Protein AF-A0A7S0HLS2-F1 (afdb_monomer)

Radius of gyration: 16.79 Å; Cα contacts (8 Å, |Δi|>4): 291; chains: 1; bounding box: 44×27×50 Å

Sequence (142 aa):
AAAKAAAFPPPEEITKGSRVEVPQAAAGWWRTAVVSQVGGKVNEGRCRLQYTSALDEQAEPDGAKEWRMLAELRPAPPPPPKDWLAAVRTNEVLELARPDGWLTVFVEEKLLPVAEGEAPRFFVQGMKSELAMQADASQLRP

Mean predicted aligned error: 8.79 Å

pLDDT: mean 78.76, std 14.15, range [32.38, 92.5]

InterPro domains:
  IPR008395 Agenet-like domain [PF05641] (17-78)

Solvent-accessible surface area (backbone atoms only — not comparable to full-atom values): 8118 Å² total; per-residue (Å²): 131,83,80,74,75,77,76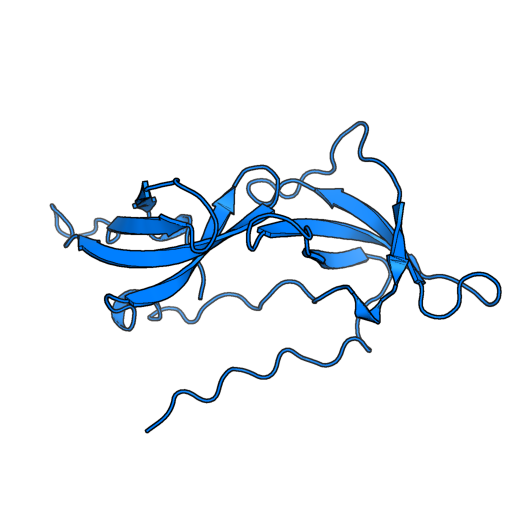,71,80,71,74,86,74,76,43,67,68,34,53,31,29,42,68,41,99,64,49,57,28,30,32,29,26,33,28,73,36,66,44,54,90,93,35,63,67,26,30,31,34,34,36,19,28,57,78,77,64,46,66,45,93,81,38,70,74,43,80,43,52,47,89,66,41,42,68,59,78,77,84,77,61,95,65,49,74,78,70,64,50,63,74,39,70,32,32,38,65,37,65,58,17,34,36,36,23,29,27,69,38,78,42,76,49,92,50,94,88,51,73,44,35,31,35,34,34,34,76,58,46,94,53,68,47,80,42,53,56,92,42,50,43,117

Foldseek 3Di:
DDDDPPPADDLPPQAQQFWKWADDPAQQWTFIWGFNADDDPVLPQKTWTFTAFQPPRDTDPPGDTDIDGSVRIGGDDDDDDPCVLVVADAQDWKWFGDGGGTFTWGFNDWADDPDDPAFIKTFIQGPRDRDTDIDGPVRIDD

Organism: NCBI:txid33657

Structure (mmCIF, N/CA/C/O backbone):
data_AF-A0A7S0HLS2-F1
#
_entry.id   AF-A0A7S0HLS2-F1
#
loop_
_atom_site.group_PDB
_atom_site.id
_atom_site.type_symbol
_atom_site.label_atom_id
_atom_site.label_alt_id
_atom_site.label_comp_id
_atom_site.label_asym_id
_atom_site.label_entity_id
_atom_site.label_seq_id
_atom_site.pdbx_PDB_ins_code
_atom_site.Cartn_x
_atom_site.Cartn_y
_atom_site.Cartn_z
_atom_site.occupancy
_atom_site.B_iso_or_equiv
_atom_site.auth_seq_id
_atom_site.auth_comp_id
_atom_site.auth_asym_id
_atom_site.auth_atom_id
_atom_site.pdbx_PDB_model_num
ATOM 1 N N . ALA A 1 1 ? -23.599 -9.827 2.230 1.00 33.97 1 ALA A N 1
ATOM 2 C CA . ALA A 1 1 ? -23.196 -9.584 0.833 1.00 33.97 1 ALA A CA 1
ATOM 3 C C . ALA A 1 1 ? -21.698 -9.334 0.838 1.00 33.97 1 ALA A C 1
ATOM 5 O O . ALA A 1 1 ? -21.261 -8.438 1.547 1.00 33.97 1 ALA A O 1
ATOM 6 N N . ALA A 1 2 ? -20.928 -10.207 0.190 1.00 33.91 2 ALA A N 1
ATOM 7 C CA . ALA A 1 2 ? -19.471 -10.149 0.182 1.00 33.91 2 ALA A CA 1
ATOM 8 C C . ALA A 1 2 ? -19.005 -8.826 -0.437 1.00 33.91 2 ALA A C 1
ATOM 10 O O . ALA A 1 2 ? -19.446 -8.478 -1.535 1.00 33.91 2 ALA A O 1
ATOM 11 N N . ALA A 1 3 ? -18.140 -8.094 0.268 1.00 34.62 3 ALA A N 1
ATOM 12 C CA . ALA A 1 3 ? -17.398 -7.004 -0.337 1.00 34.62 3 ALA A CA 1
ATOM 13 C C . ALA A 1 3 ? -16.619 -7.604 -1.510 1.00 34.62 3 ALA A C 1
ATOM 15 O O . ALA A 1 3 ? -15.789 -8.496 -1.335 1.00 34.62 3 ALA A O 1
ATOM 16 N N . LYS A 1 4 ? -16.970 -7.178 -2.724 1.00 32.38 4 LYS A N 1
ATOM 17 C CA . LYS A 1 4 ? -16.189 -7.445 -3.925 1.00 32.38 4 LYS A CA 1
ATOM 18 C C . LYS A 1 4 ? -14.790 -6.921 -3.608 1.00 32.38 4 LYS A C 1
ATOM 20 O O . LYS A 1 4 ? -14.635 -5.710 -3.477 1.00 32.38 4 LYS A O 1
ATOM 25 N N . ALA A 1 5 ? -13.813 -7.813 -3.435 1.00 35.25 5 ALA A N 1
ATOM 26 C CA . ALA A 1 5 ? -12.412 -7.426 -3.461 1.00 35.25 5 ALA A CA 1
ATOM 27 C C . ALA A 1 5 ? -12.245 -6.578 -4.723 1.00 35.25 5 ALA A C 1
ATOM 29 O O . ALA A 1 5 ? -12.553 -7.055 -5.821 1.00 35.25 5 ALA A O 1
ATOM 30 N N . ALA A 1 6 ? -11.927 -5.295 -4.555 1.00 38.53 6 ALA A N 1
ATOM 31 C CA . ALA A 1 6 ? -11.704 -4.411 -5.679 1.00 38.53 6 ALA A CA 1
ATOM 32 C C . ALA A 1 6 ? -10.555 -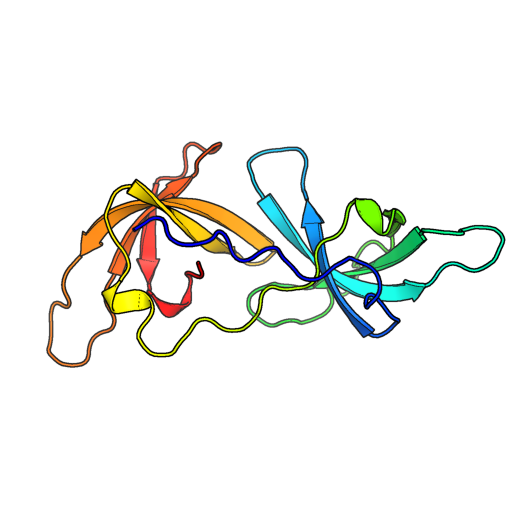5.036 -6.469 1.00 38.53 6 ALA A C 1
ATOM 34 O O . ALA A 1 6 ? -9.420 -5.075 -6.003 1.00 38.53 6 ALA A O 1
ATOM 35 N N . ALA A 1 7 ? -10.884 -5.638 -7.611 1.00 38.97 7 ALA A N 1
ATOM 36 C CA . ALA A 1 7 ? -9.890 -6.144 -8.532 1.00 38.97 7 ALA A CA 1
ATOM 37 C C . ALA A 1 7 ? -9.051 -4.931 -8.934 1.00 38.97 7 ALA A C 1
ATOM 39 O O . ALA A 1 7 ? -9.560 -4.021 -9.591 1.00 38.97 7 ALA A O 1
ATOM 40 N N . PHE A 1 8 ? -7.819 -4.879 -8.429 1.00 45.25 8 PHE A N 1
ATOM 41 C CA . PHE A 1 8 ? -6.860 -3.832 -8.749 1.00 45.25 8 PHE A CA 1
ATOM 42 C C . PHE A 1 8 ? -6.768 -3.693 -10.280 1.00 45.25 8 PHE A C 1
ATOM 44 O O . PHE A 1 8 ? -6.816 -4.716 -10.975 1.00 45.25 8 PHE A O 1
ATOM 51 N N . PRO A 1 9 ? -6.701 -2.461 -10.822 1.00 43.25 9 PRO A N 1
ATOM 52 C CA . PRO A 1 9 ? -6.677 -2.255 -12.265 1.00 43.25 9 PRO A CA 1
ATOM 53 C C . PRO A 1 9 ? -5.487 -2.998 -12.895 1.00 43.25 9 PRO A C 1
ATOM 55 O O . PRO A 1 9 ? -4.446 -3.151 -12.246 1.00 43.25 9 PRO A O 1
ATOM 58 N N . PRO A 1 10 ? -5.638 -3.504 -14.133 1.00 47.91 10 PRO A N 1
ATOM 59 C CA . PRO A 1 10 ? -4.615 -4.317 -14.770 1.00 47.91 10 PRO A CA 1
ATOM 60 C C . PRO A 1 10 ? -3.300 -3.530 -14.945 1.00 47.91 10 PRO A C 1
ATOM 62 O O . PRO A 1 10 ? -3.334 -2.324 -15.186 1.00 47.91 10 PRO A O 1
ATOM 65 N N . PRO A 1 11 ? -2.135 -4.202 -14.877 1.00 53.91 11 PRO A N 1
ATOM 66 C CA . PRO A 1 11 ? -0.791 -3.604 -14.955 1.00 53.91 11 PRO A CA 1
ATOM 67 C C . PRO A 1 11 ? -0.448 -2.855 -16.265 1.00 53.91 11 PRO A C 1
ATOM 69 O O . PRO A 1 11 ? 0.690 -2.422 -16.444 1.00 53.91 11 PRO A O 1
ATOM 72 N N . GLU A 1 12 ? -1.408 -2.666 -17.174 1.00 55.75 12 GLU A N 1
ATOM 73 C CA . GLU A 1 12 ? -1.245 -2.018 -18.484 1.00 55.75 12 GLU A CA 1
ATOM 74 C C . GLU A 1 12 ? -1.113 -0.479 -18.416 1.00 55.75 12 GLU A C 1
ATOM 76 O O . GLU A 1 12 ? -0.771 0.148 -19.415 1.00 55.75 12 GLU A O 1
ATOM 81 N N . GLU A 1 13 ? -1.295 0.142 -17.244 1.00 67.88 13 GLU A N 1
ATOM 82 C CA . GLU A 1 13 ? -1.198 1.607 -17.058 1.00 67.88 13 GLU A CA 1
ATOM 83 C C . GLU A 1 13 ? 0.118 2.083 -16.403 1.00 67.88 13 GLU A C 1
ATOM 85 O O . GLU A 1 13 ? 0.302 3.271 -16.113 1.00 67.88 13 GLU A O 1
ATOM 90 N N . ILE A 1 14 ? 1.072 1.178 -16.159 1.00 75.81 14 ILE A N 1
ATOM 91 C CA . ILE A 1 14 ? 2.348 1.526 -15.520 1.00 75.81 14 ILE A CA 1
ATOM 92 C C . ILE A 1 14 ? 3.286 2.181 -16.549 1.00 75.81 14 ILE A C 1
ATOM 94 O O . ILE A 1 14 ? 3.888 1.524 -17.398 1.00 75.81 14 ILE A O 1
ATOM 98 N N . THR A 1 15 ? 3.446 3.500 -16.448 1.00 82.75 15 THR A N 1
ATOM 99 C CA . THR A 1 15 ? 4.269 4.332 -17.336 1.00 82.75 15 THR A CA 1
ATOM 100 C C . THR A 1 15 ? 5.357 5.068 -16.557 1.00 82.75 15 THR A C 1
ATOM 102 O O . THR A 1 15 ? 5.431 5.000 -15.332 1.00 82.75 15 THR A O 1
ATOM 105 N N . LYS A 1 16 ? 6.256 5.775 -17.253 1.00 85.25 16 LYS A N 1
ATOM 106 C CA . LYS A 1 16 ? 7.256 6.619 -16.585 1.00 85.25 16 LYS A CA 1
ATOM 107 C C . LYS A 1 16 ? 6.549 7.686 -15.741 1.00 85.25 16 LYS A C 1
ATOM 109 O O . LYS A 1 16 ? 5.748 8.448 -16.265 1.00 85.25 16 LYS A O 1
ATOM 114 N N . GLY A 1 17 ? 6.904 7.769 -14.462 1.00 84.00 17 GLY A N 1
ATOM 115 C CA . GLY A 1 17 ? 6.268 8.643 -13.477 1.00 84.00 17 GLY A CA 1
ATOM 116 C C . GLY A 1 17 ? 5.133 7.979 -12.694 1.00 84.00 17 GLY A C 1
ATOM 117 O O . GLY A 1 17 ? 4.735 8.524 -11.668 1.00 84.00 17 GLY A O 1
ATOM 118 N N . SER A 1 18 ? 4.650 6.800 -13.109 1.00 85.88 18 SER A N 1
ATOM 119 C CA . SER A 1 18 ? 3.656 6.051 -12.338 1.00 85.88 18 SER A CA 1
ATOM 120 C C . SER A 1 18 ? 4.209 5.669 -10.968 1.00 85.88 18 SER A C 1
ATOM 122 O O . SER A 1 18 ? 5.359 5.236 -10.837 1.00 85.88 18 SER A O 1
ATOM 124 N N . ARG A 1 19 ? 3.356 5.807 -9.952 1.00 86.19 19 ARG A N 1
ATOM 125 C CA . ARG A 1 19 ? 3.609 5.307 -8.602 1.00 86.19 19 ARG A CA 1
ATOM 126 C C . ARG A 1 19 ? 3.232 3.841 -8.533 1.00 86.19 19 ARG A C 1
ATOM 128 O O . ARG A 1 19 ? 2.137 3.452 -8.942 1.00 86.19 19 ARG A O 1
ATOM 135 N N . VAL A 1 20 ? 4.156 3.047 -8.024 1.00 88.19 20 VAL A N 1
ATOM 136 C CA . VAL A 1 20 ? 4.033 1.600 -7.944 1.00 88.19 20 VAL A CA 1
ATOM 137 C C . VAL A 1 20 ? 4.494 1.115 -6.587 1.00 88.19 20 VAL A C 1
ATOM 139 O O . VAL A 1 20 ? 5.261 1.775 -5.882 1.00 88.19 20 VAL A O 1
ATOM 142 N N . GLU A 1 21 ? 4.038 -0.073 -6.242 1.00 89.31 21 GLU A N 1
ATOM 143 C CA . GLU A 1 21 ? 4.408 -0.744 -5.016 1.00 89.31 21 GLU A CA 1
ATOM 144 C C . GLU A 1 21 ? 5.057 -2.082 -5.336 1.00 89.31 21 GLU A C 1
ATOM 146 O O . GLU A 1 21 ? 4.566 -2.864 -6.155 1.00 89.31 21 GLU A O 1
ATOM 151 N N . VAL A 1 22 ? 6.203 -2.305 -4.701 1.00 89.00 22 VAL A N 1
ATOM 152 C CA . VAL A 1 22 ? 7.082 -3.446 -4.928 1.00 89.00 22 VAL A CA 1
ATOM 153 C C . VAL A 1 22 ? 6.919 -4.417 -3.763 1.00 89.00 22 VAL A C 1
ATOM 155 O O . VAL A 1 22 ? 7.264 -4.051 -2.631 1.00 89.00 22 VAL A O 1
ATOM 158 N N . PRO A 1 23 ? 6.441 -5.649 -3.999 1.00 87.56 23 PRO A N 1
ATOM 159 C CA . PRO A 1 23 ? 6.308 -6.630 -2.938 1.00 87.56 23 PRO A CA 1
ATOM 160 C C . PRO A 1 23 ? 7.693 -6.980 -2.400 1.00 87.56 23 PRO A C 1
ATOM 162 O O . PRO A 1 23 ? 8.616 -7.295 -3.154 1.00 87.56 23 PRO A O 1
ATOM 165 N N . GLN A 1 24 ? 7.847 -6.944 -1.083 1.00 84.44 24 GLN A N 1
ATOM 166 C CA . GLN A 1 24 ? 9.013 -7.499 -0.417 1.00 84.44 24 GLN A CA 1
ATOM 167 C C . GLN A 1 24 ? 8.654 -8.916 0.024 1.00 84.44 24 GLN A C 1
ATOM 169 O O . GLN A 1 24 ? 7.678 -9.135 0.741 1.00 84.44 24 GLN A O 1
ATOM 174 N N . ALA A 1 25 ? 9.432 -9.897 -0.441 1.00 66.25 25 ALA A N 1
ATOM 175 C CA . ALA A 1 25 ? 9.159 -11.321 -0.226 1.00 66.25 25 ALA A CA 1
ATOM 176 C C . ALA A 1 25 ? 9.077 -11.719 1.266 1.00 66.25 25 ALA A C 1
ATOM 178 O O . ALA A 1 25 ? 8.530 -12.772 1.595 1.00 66.25 25 ALA A O 1
ATOM 179 N N . ALA A 1 26 ? 9.571 -10.868 2.170 1.00 55.53 26 ALA A N 1
ATOM 180 C CA . ALA A 1 26 ? 9.440 -11.012 3.611 1.00 55.53 26 ALA A CA 1
ATOM 181 C C . ALA A 1 26 ? 8.318 -10.110 4.169 1.00 55.53 26 ALA A C 1
ATOM 183 O O . ALA A 1 26 ? 8.207 -8.940 3.821 1.00 55.53 26 ALA A O 1
ATOM 184 N N . ALA A 1 27 ? 7.518 -10.662 5.085 1.00 60.53 27 ALA A N 1
ATOM 185 C CA . ALA A 1 27 ? 6.625 -9.943 6.004 1.00 60.53 27 ALA A CA 1
ATOM 186 C C . ALA A 1 27 ? 5.305 -9.325 5.483 1.00 60.53 27 ALA A C 1
ATOM 188 O O . ALA A 1 27 ? 4.606 -8.700 6.275 1.00 60.53 27 ALA A O 1
ATOM 189 N N . GLY A 1 28 ? 4.881 -9.553 4.232 1.00 74.69 28 GLY A N 1
ATOM 190 C CA . GLY A 1 28 ? 3.617 -8.954 3.755 1.00 74.69 28 GLY A CA 1
ATOM 191 C C . GLY A 1 28 ? 3.754 -7.437 3.655 1.00 74.69 28 GLY A C 1
ATOM 192 O O . GLY A 1 28 ? 2.983 -6.679 4.233 1.00 74.69 28 GLY A O 1
ATOM 193 N N . TRP A 1 29 ? 4.825 -7.024 2.989 1.00 85.25 29 TRP A N 1
ATOM 194 C CA . TRP A 1 29 ? 5.273 -5.649 2.934 1.00 85.25 29 TRP A CA 1
ATOM 195 C C . TRP A 1 29 ? 5.377 -5.175 1.493 1.00 85.25 29 TRP A C 1
ATOM 197 O O . TRP A 1 29 ? 5.799 -5.926 0.610 1.00 85.25 29 TRP A O 1
ATOM 207 N N . TRP A 1 30 ? 5.069 -3.904 1.275 1.00 87.88 30 TRP A N 1
ATOM 208 C CA . TRP A 1 30 ? 5.137 -3.251 -0.022 1.00 87.88 30 TRP A CA 1
ATOM 209 C C . TRP A 1 30 ? 5.998 -2.002 0.066 1.00 87.88 30 TRP A C 1
ATOM 211 O O . TRP A 1 30 ? 5.632 -1.063 0.762 1.00 87.88 30 TRP A O 1
ATOM 221 N N . ARG A 1 31 ? 7.121 -1.952 -0.656 1.00 87.50 31 ARG A N 1
ATOM 222 C CA . ARG A 1 31 ? 7.898 -0.708 -0.772 1.00 87.50 31 ARG A CA 1
ATOM 223 C C . ARG A 1 31 ? 7.308 0.195 -1.837 1.00 87.50 31 ARG A C 1
ATOM 225 O O . ARG A 1 31 ? 6.936 -0.280 -2.908 1.00 87.50 31 ARG A O 1
ATOM 232 N N . THR A 1 32 ? 7.279 1.492 -1.576 1.00 87.88 32 THR A N 1
ATOM 233 C CA . THR A 1 32 ? 6.817 2.486 -2.547 1.00 87.88 32 THR A CA 1
ATOM 234 C C . THR A 1 32 ? 7.939 2.903 -3.491 1.00 87.88 32 THR A C 1
ATOM 236 O O . THR A 1 32 ? 9.089 3.077 -3.084 1.00 87.88 32 THR A O 1
ATOM 239 N N . ALA A 1 33 ? 7.615 3.049 -4.773 1.00 87.75 33 ALA A N 1
ATOM 240 C CA . ALA A 1 33 ? 8.552 3.519 -5.778 1.00 87.75 33 ALA A CA 1
ATOM 241 C C . ALA A 1 33 ? 7.853 4.297 -6.897 1.00 87.75 33 ALA A C 1
ATOM 243 O O . ALA A 1 33 ? 6.649 4.183 -7.131 1.00 87.75 33 ALA A O 1
ATOM 244 N N . VAL A 1 34 ? 8.648 5.051 -7.648 1.00 87.50 34 VAL A N 1
ATOM 245 C CA . VAL A 1 34 ? 8.238 5.704 -8.891 1.00 87.50 34 VAL A CA 1
ATOM 246 C C . VAL A 1 34 ? 8.969 5.062 -10.061 1.00 87.50 34 VAL A C 1
ATOM 248 O O . VAL A 1 34 ? 10.170 4.776 -10.005 1.00 87.50 34 VAL A O 1
ATOM 251 N N . VAL A 1 35 ? 8.253 4.848 -11.161 1.00 86.75 35 VAL A N 1
ATOM 252 C CA . VAL A 1 35 ? 8.840 4.339 -12.400 1.00 86.75 35 VAL A CA 1
ATOM 253 C C . VAL A 1 35 ? 9.698 5.424 -13.043 1.00 86.75 35 VAL A C 1
ATOM 255 O O . VAL A 1 35 ? 9.203 6.394 -13.614 1.00 86.75 35 VAL A O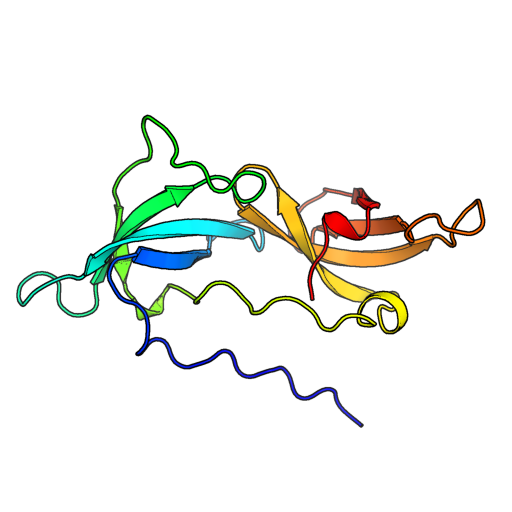 1
ATOM 258 N N . SER A 1 36 ? 11.012 5.240 -13.001 1.00 86.50 36 SER A N 1
ATOM 259 C CA . SER A 1 36 ? 11.974 6.156 -13.624 1.00 86.50 36 SER A CA 1
ATOM 260 C C . SER A 1 36 ? 12.117 5.925 -15.134 1.00 86.50 36 SER A C 1
ATOM 262 O O . SER A 1 36 ? 12.395 6.861 -15.890 1.00 86.50 36 SER A O 1
ATOM 264 N N . GLN A 1 37 ? 11.915 4.682 -15.583 1.00 86.12 37 GLN A N 1
ATOM 265 C CA . GLN A 1 37 ? 12.063 4.271 -16.977 1.00 86.12 37 GLN A CA 1
ATOM 266 C C . GLN A 1 37 ? 11.262 2.993 -17.253 1.00 86.12 37 GLN A C 1
ATOM 268 O O . GLN A 1 37 ? 11.376 2.025 -16.507 1.00 86.12 37 GLN A O 1
ATOM 273 N N . VAL A 1 38 ? 10.516 2.955 -18.358 1.00 83.06 38 VAL A N 1
ATOM 274 C CA . VAL A 1 38 ? 9.932 1.711 -18.890 1.00 83.06 38 VAL A CA 1
ATOM 275 C C . VAL A 1 38 ? 10.938 1.068 -19.848 1.00 83.06 38 VAL A C 1
ATOM 277 O O . VAL A 1 38 ? 11.637 1.768 -20.587 1.00 83.06 38 VAL A O 1
ATOM 280 N N . GLY A 1 39 ? 11.080 -0.253 -19.787 1.00 78.69 39 GLY A N 1
ATOM 281 C CA . GLY A 1 39 ? 12.001 -1.008 -20.628 1.00 78.69 39 GLY A CA 1
ATOM 282 C C . GLY A 1 39 ? 11.624 -0.948 -22.110 1.00 78.69 39 GLY A C 1
ATOM 283 O O . GLY A 1 39 ? 10.453 -0.920 -22.470 1.00 78.69 39 GLY A O 1
ATOM 284 N N . GLY A 1 40 ? 12.642 -0.907 -22.973 1.00 75.25 40 GLY A N 1
ATOM 285 C CA . GLY A 1 40 ? 12.485 -1.098 -24.421 1.00 75.25 40 GLY A CA 1
ATOM 286 C C . GLY A 1 40 ? 12.675 -2.567 -24.815 1.00 75.25 40 GLY A C 1
ATOM 287 O O . GLY A 1 40 ? 12.651 -3.439 -23.957 1.00 75.25 40 GLY A O 1
ATOM 288 N N . LYS A 1 41 ? 12.981 -2.845 -26.090 1.00 68.19 41 LYS A N 1
ATOM 289 C CA . LYS A 1 41 ? 13.119 -4.215 -26.641 1.00 68.19 41 LYS A CA 1
ATOM 290 C C . LYS A 1 41 ? 14.019 -5.174 -25.839 1.00 68.19 41 LYS A C 1
ATOM 292 O O . LYS A 1 41 ? 13.757 -6.364 -25.802 1.00 68.19 41 LYS A O 1
ATOM 297 N N . VAL A 1 42 ? 15.087 -4.671 -25.215 1.00 64.88 42 VAL A N 1
ATOM 298 C CA . VAL A 1 42 ? 16.037 -5.487 -24.424 1.00 64.88 42 VAL A CA 1
ATOM 299 C C . VAL A 1 42 ? 15.514 -5.798 -23.011 1.00 64.88 42 VAL A C 1
ATOM 301 O O . VAL A 1 42 ? 15.949 -6.756 -22.386 1.00 64.88 42 VAL A O 1
ATOM 304 N N . ASN A 1 43 ? 14.575 -4.995 -22.509 1.00 68.94 43 ASN A N 1
ATOM 305 C CA . ASN A 1 43 ? 13.989 -5.089 -21.171 1.00 68.94 43 ASN A CA 1
ATOM 306 C C . ASN A 1 43 ? 12.457 -5.127 -21.268 1.00 68.94 43 ASN A C 1
ATOM 308 O O . ASN A 1 43 ? 11.764 -4.475 -20.487 1.00 68.94 43 ASN A O 1
ATOM 312 N N . GLU A 1 44 ? 11.933 -5.832 -22.268 1.00 77.19 44 GLU A N 1
ATOM 313 C CA . GLU A 1 44 ? 10.496 -5.928 -22.494 1.00 77.19 44 GLU A CA 1
ATOM 314 C C . GLU A 1 44 ? 9.801 -6.497 -21.248 1.00 77.19 44 GLU A C 1
ATOM 316 O O . GLU A 1 44 ? 10.306 -7.412 -20.595 1.00 77.19 44 GLU A O 1
ATOM 321 N N . GLY A 1 45 ? 8.681 -5.885 -20.857 1.00 81.38 45 GLY A N 1
ATOM 322 C CA . GLY A 1 45 ? 7.964 -6.251 -19.634 1.00 81.38 45 GLY A CA 1
ATOM 323 C C . GLY A 1 45 ? 8.653 -5.844 -18.325 1.00 81.38 45 GLY A C 1
ATOM 324 O O . GLY A 1 45 ? 8.188 -6.241 -17.257 1.00 81.38 45 GLY A O 1
ATOM 325 N N . ARG A 1 46 ? 9.740 -5.060 -18.365 1.00 86.56 46 ARG A N 1
ATOM 326 C CA . ARG A 1 46 ? 10.435 -4.551 -17.172 1.00 86.56 46 ARG A CA 1
ATOM 327 C C . ARG A 1 46 ? 10.386 -3.034 -17.080 1.00 86.56 46 ARG A C 1
ATOM 329 O O . ARG A 1 46 ? 10.281 -2.327 -18.080 1.00 86.56 46 ARG A O 1
ATOM 336 N N . CYS A 1 47 ? 10.566 -2.519 -15.875 1.00 86.75 47 CYS A N 1
ATOM 337 C CA . CYS A 1 47 ? 10.772 -1.099 -15.633 1.00 86.75 47 CYS A CA 1
ATOM 338 C C . CYS A 1 47 ? 11.857 -0.870 -14.584 1.00 86.75 47 CYS A C 1
ATOM 340 O O . CYS A 1 47 ? 12.113 -1.718 -13.729 1.00 86.75 47 CYS A O 1
ATOM 342 N N . ARG A 1 48 ? 12.493 0.297 -14.652 1.00 89.56 48 ARG A N 1
ATOM 343 C CA . ARG A 1 48 ? 13.470 0.751 -13.674 1.00 89.56 48 ARG A CA 1
ATOM 344 C C . ARG A 1 48 ? 12.791 1.629 -12.638 1.00 89.56 48 ARG A C 1
ATOM 346 O O . ARG A 1 48 ? 12.181 2.645 -12.986 1.00 89.56 48 ARG A O 1
ATOM 353 N N . LEU A 1 49 ? 12.952 1.275 -11.377 1.00 89.62 49 LEU A N 1
ATOM 354 C CA . LEU A 1 49 ? 12.307 1.935 -10.254 1.00 89.62 49 LEU A CA 1
ATOM 355 C C . LEU A 1 49 ? 13.263 2.877 -9.529 1.00 89.62 49 LEU A C 1
ATOM 357 O O . LEU A 1 49 ? 14.477 2.677 -9.538 1.00 89.62 49 LEU A O 1
ATOM 361 N N . GLN A 1 50 ? 12.695 3.897 -8.900 1.00 88.81 50 GLN A N 1
ATOM 362 C CA . GLN A 1 50 ? 13.344 4.713 -7.887 1.00 88.81 50 GLN A CA 1
ATOM 363 C C . GLN A 1 50 ? 12.478 4.656 -6.632 1.00 88.81 50 GLN A C 1
ATOM 365 O O . GLN A 1 50 ? 11.328 5.090 -6.668 1.00 88.81 50 GLN A O 1
ATOM 370 N N . TYR A 1 51 ? 13.010 4.076 -5.558 1.00 87.12 51 TYR A N 1
ATOM 371 C CA . TYR A 1 51 ? 12.284 3.950 -4.298 1.00 87.12 51 TYR A CA 1
ATOM 372 C C . TYR A 1 51 ? 12.044 5.321 -3.654 1.00 87.12 51 TYR A C 1
ATOM 374 O O . TYR A 1 51 ? 12.873 6.233 -3.754 1.00 87.12 51 TYR A O 1
ATOM 382 N N . THR A 1 52 ? 10.880 5.451 -3.030 1.00 83.06 52 THR A N 1
ATOM 383 C CA . THR A 1 52 ? 10.408 6.655 -2.343 1.00 83.06 52 THR A CA 1
ATOM 384 C C . THR A 1 52 ? 9.913 6.295 -0.951 1.00 83.06 52 THR A C 1
ATOM 386 O O . THR A 1 52 ? 9.539 5.145 -0.713 1.00 83.06 52 THR A O 1
ATOM 389 N N . SER A 1 53 ? 9.831 7.285 -0.067 1.00 77.25 53 SER A N 1
ATOM 390 C CA . SER A 1 53 ? 9.150 7.141 1.223 1.00 77.25 53 SER A CA 1
ATOM 391 C C . SER A 1 53 ? 7.630 7.106 1.041 1.00 77.25 53 SER A C 1
ATOM 393 O O . SER A 1 53 ? 7.091 7.817 0.192 1.00 77.25 53 SER A O 1
ATOM 395 N N . ALA A 1 54 ? 6.923 6.286 1.822 1.00 69.31 54 ALA A N 1
ATOM 396 C CA . ALA A 1 54 ? 5.457 6.244 1.776 1.00 69.31 54 ALA A CA 1
ATOM 397 C C . ALA A 1 54 ? 4.809 7.405 2.552 1.00 69.31 54 ALA A C 1
ATOM 399 O O . ALA A 1 54 ? 3.623 7.671 2.373 1.00 69.31 54 ALA A O 1
ATOM 400 N N . LEU A 1 55 ? 5.573 8.085 3.415 1.00 70.94 55 LEU A N 1
ATOM 401 C CA . LEU A 1 55 ? 5.074 9.158 4.282 1.00 70.94 55 LEU A CA 1
ATOM 402 C C . LEU A 1 55 ? 5.180 10.541 3.633 1.00 70.94 55 LEU A C 1
ATOM 404 O O . LEU A 1 55 ? 4.294 11.372 3.812 1.00 70.94 55 LEU A O 1
ATOM 408 N N . ASP A 1 56 ? 6.270 10.793 2.909 1.00 69.38 56 ASP A N 1
ATOM 409 C CA . ASP A 1 56 ? 6.590 12.107 2.328 1.00 69.38 56 ASP A CA 1
ATOM 410 C C . ASP A 1 56 ? 6.788 12.068 0.806 1.00 69.38 56 ASP A C 1
ATOM 412 O O . ASP A 1 56 ? 6.946 13.116 0.178 1.00 69.38 56 ASP A O 1
ATO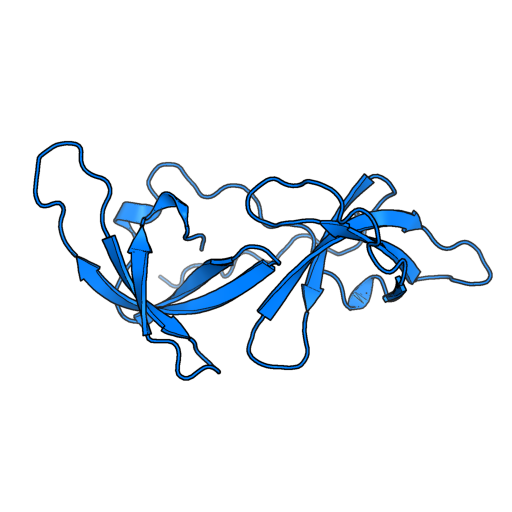M 416 N N . GLU A 1 57 ? 6.753 10.871 0.211 1.00 68.06 57 GLU A N 1
ATOM 417 C CA . GLU A 1 57 ? 6.859 10.643 -1.232 1.00 68.06 57 GLU A CA 1
ATOM 418 C C . GLU A 1 57 ? 8.162 11.165 -1.856 1.00 68.06 57 GLU A C 1
AT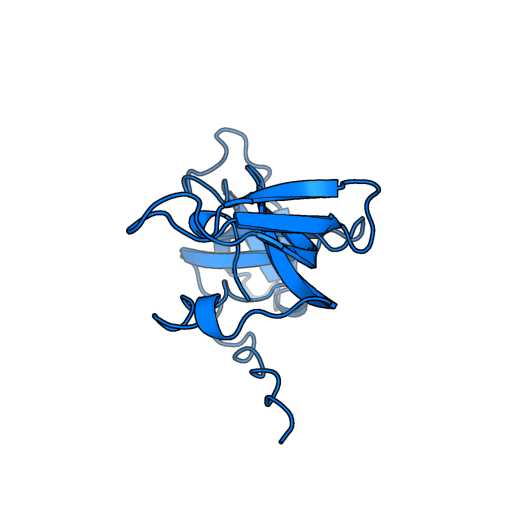OM 420 O O . GLU A 1 57 ? 8.281 11.256 -3.083 1.00 68.06 57 GLU A O 1
ATOM 425 N N . GLN A 1 58 ? 9.168 11.480 -1.037 1.00 70.31 58 GLN A N 1
ATOM 426 C CA . GLN A 1 58 ? 10.468 11.916 -1.510 1.00 70.31 58 GLN A CA 1
ATOM 427 C C . GLN A 1 58 ? 11.268 10.722 -2.008 1.00 70.31 58 GLN A C 1
ATOM 429 O O . GLN A 1 58 ? 11.239 9.624 -1.446 1.00 70.31 58 GLN A O 1
ATOM 434 N N . ALA A 1 59 ? 11.997 10.955 -3.096 1.00 66.88 59 ALA A N 1
ATOM 435 C CA . ALA A 1 59 ? 12.953 9.989 -3.595 1.00 66.88 59 ALA A CA 1
ATOM 436 C C . ALA A 1 59 ? 14.081 9.807 -2.582 1.00 66.88 59 ALA A C 1
ATOM 438 O O . ALA A 1 59 ? 14.659 10.784 -2.104 1.00 66.88 59 ALA A O 1
ATOM 439 N N . GLU A 1 60 ? 14.434 8.554 -2.308 1.00 71.50 60 GLU A N 1
ATOM 440 C CA . GLU A 1 60 ? 15.612 8.258 -1.502 1.00 71.50 60 GLU A CA 1
ATOM 441 C C . GLU A 1 60 ? 16.854 8.812 -2.237 1.00 71.50 60 GLU A C 1
ATOM 443 O O . GLU A 1 60 ? 17.037 8.501 -3.423 1.00 71.50 60 GLU A O 1
ATOM 448 N N . PRO A 1 61 ? 17.692 9.653 -1.593 1.00 58.94 61 PRO A N 1
ATOM 449 C CA . PRO A 1 61 ? 18.801 10.347 -2.260 1.00 58.94 61 PRO A CA 1
ATOM 450 C C . PRO A 1 61 ? 19.816 9.392 -2.911 1.00 58.94 61 PRO A C 1
ATOM 452 O O . PRO A 1 61 ? 20.319 9.693 -3.991 1.00 58.94 61 PRO A O 1
ATOM 455 N N . ASP A 1 62 ? 20.009 8.203 -2.329 1.00 57.78 62 ASP A N 1
ATOM 456 C CA . ASP A 1 62 ? 20.808 7.097 -2.882 1.00 57.78 62 ASP A CA 1
ATOM 457 C C . ASP A 1 62 ? 19.941 5.911 -3.342 1.00 57.78 62 ASP A C 1
ATOM 459 O O . ASP A 1 62 ? 20.402 4.770 -3.414 1.00 57.78 62 ASP A O 1
ATOM 463 N N . GLY A 1 63 ? 18.660 6.162 -3.636 1.00 60.91 63 GLY A N 1
ATOM 464 C CA . GLY A 1 63 ? 17.674 5.132 -3.944 1.00 60.91 63 GLY A CA 1
ATOM 465 C C . GLY A 1 63 ? 18.178 4.181 -5.025 1.00 60.91 63 GLY A C 1
ATOM 466 O O . GLY A 1 63 ? 18.378 4.571 -6.181 1.00 60.91 63 GLY A O 1
ATOM 467 N N . ALA A 1 64 ? 18.392 2.920 -4.643 1.00 63.47 64 ALA A N 1
ATOM 468 C CA . ALA A 1 64 ? 18.889 1.892 -5.541 1.00 63.47 64 ALA A CA 1
ATOM 469 C C . ALA A 1 64 ? 17.962 1.784 -6.759 1.00 63.47 64 ALA A C 1
ATOM 471 O O . ALA A 1 64 ? 16.777 1.467 -6.640 1.00 63.47 64 ALA A O 1
ATOM 472 N N . LYS A 1 65 ? 18.499 2.071 -7.950 1.00 76.25 65 LYS A N 1
ATOM 473 C CA . LYS A 1 65 ? 17.725 2.000 -9.191 1.00 76.25 65 LYS A CA 1
ATOM 474 C C . LYS A 1 65 ? 17.711 0.577 -9.717 1.00 76.25 65 LYS A C 1
ATOM 476 O O . LYS A 1 65 ? 18.644 0.166 -10.410 1.00 76.25 65 LYS A O 1
ATOM 481 N N . GLU A 1 66 ? 16.638 -0.136 -9.431 1.00 83.81 66 GLU A N 1
ATOM 482 C CA . GLU A 1 66 ? 16.490 -1.554 -9.740 1.00 83.81 66 GLU A CA 1
ATOM 483 C C . GLU A 1 66 ? 15.571 -1.788 -10.945 1.00 83.81 66 GLU A C 1
ATOM 485 O O . GLU A 1 66 ? 14.596 -1.064 -11.143 1.00 83.81 66 GLU A O 1
ATOM 490 N N . TRP A 1 67 ? 15.881 -2.801 -11.759 1.00 85.31 67 TRP A N 1
ATOM 491 C CA . TRP A 1 67 ? 14.970 -3.299 -12.790 1.00 85.31 67 TRP A CA 1
ATOM 492 C C . TRP A 1 67 ? 14.056 -4.372 -12.204 1.00 85.31 67 TRP A C 1
ATOM 494 O O . TRP A 1 67 ? 14.541 -5.360 -11.658 1.00 85.31 67 TRP A O 1
ATOM 504 N N . ARG A 1 68 ? 12.745 -4.204 -12.368 1.00 87.25 68 ARG A N 1
ATOM 505 C CA . ARG A 1 68 ? 11.719 -5.157 -11.928 1.00 87.25 68 ARG A CA 1
ATOM 506 C C . ARG A 1 68 ? 10.795 -5.531 -13.072 1.00 87.25 68 ARG A C 1
ATOM 508 O O . ARG A 1 68 ? 10.647 -4.765 -14.026 1.00 87.25 68 ARG A O 1
ATOM 515 N N . MET A 1 69 ? 10.196 -6.713 -12.981 1.00 86.62 69 MET A N 1
ATOM 516 C CA . MET A 1 69 ? 9.152 -7.132 -13.914 1.00 86.62 69 MET A CA 1
ATOM 517 C C . MET A 1 69 ? 7.887 -6.329 -13.616 1.00 86.62 69 MET A C 1
ATOM 519 O O . MET A 1 69 ? 7.473 -6.257 -12.465 1.00 86.62 69 MET A O 1
ATOM 523 N N . LEU A 1 70 ? 7.242 -5.764 -14.637 1.00 83.12 70 LEU A N 1
ATOM 524 C CA . LEU A 1 70 ? 5.983 -5.024 -14.476 1.00 83.12 70 LEU A CA 1
ATOM 525 C C . LEU A 1 70 ? 4.901 -5.883 -13.806 1.00 83.12 70 LEU A C 1
ATOM 527 O O . LEU A 1 70 ? 4.134 -5.379 -12.999 1.00 83.12 70 LEU A O 1
ATOM 531 N N . ALA A 1 71 ? 4.897 -7.189 -14.086 1.00 82.88 71 ALA A N 1
ATOM 532 C CA . ALA A 1 71 ? 3.968 -8.152 -13.496 1.00 82.88 71 ALA A CA 1
ATOM 533 C C . ALA A 1 71 ? 4.169 -8.393 -11.985 1.00 82.88 71 ALA A C 1
ATOM 535 O O . ALA A 1 71 ? 3.283 -8.943 -11.341 1.00 82.88 71 ALA A O 1
ATOM 536 N N . GLU A 1 72 ? 5.319 -8.012 -11.418 1.00 85.06 72 GLU A N 1
ATOM 537 C CA . GLU A 1 72 ? 5.571 -8.089 -9.970 1.00 85.06 72 GLU A CA 1
ATOM 538 C C . GLU A 1 72 ? 5.042 -6.856 -9.230 1.00 85.06 72 GLU A C 1
ATOM 540 O O . GLU A 1 72 ? 4.982 -6.853 -8.004 1.00 85.06 72 GLU A O 1
ATOM 545 N N . LEU A 1 73 ? 4.696 -5.796 -9.959 1.00 85.69 73 LEU A N 1
ATOM 546 C CA . LEU A 1 73 ? 4.327 -4.509 -9.393 1.00 85.69 73 LEU A CA 1
ATOM 547 C C . LEU A 1 73 ? 2.815 -4.364 -9.348 1.00 85.69 73 LEU A C 1
ATOM 549 O O . LEU A 1 73 ? 2.108 -4.797 -10.259 1.00 85.69 73 LEU A O 1
ATOM 553 N N . ARG A 1 74 ? 2.329 -3.667 -8.323 1.00 86.50 74 ARG A N 1
ATOM 554 C CA . ARG A 1 74 ? 0.968 -3.128 -8.331 1.00 86.50 74 ARG A CA 1
ATOM 555 C C . ARG A 1 74 ? 1.004 -1.605 -8.457 1.00 86.50 74 ARG A C 1
ATOM 557 O O . ARG A 1 74 ? 1.942 -0.981 -7.949 1.00 86.50 74 ARG A O 1
ATOM 564 N N . PRO A 1 75 ? 0.019 -0.987 -9.125 1.00 83.19 75 PRO A N 1
ATOM 565 C CA . PRO A 1 75 ? -0.169 0.453 -9.018 1.00 83.19 75 PRO A CA 1
ATOM 566 C C . PRO A 1 75 ? -0.444 0.832 -7.558 1.00 83.19 75 PRO A C 1
ATOM 568 O O . PRO A 1 75 ? -0.969 0.022 -6.790 1.00 83.19 75 PRO A O 1
ATOM 571 N N . ALA A 1 76 ? -0.100 2.063 -7.176 1.00 78.50 76 ALA A N 1
ATOM 572 C CA . ALA A 1 76 ? -0.515 2.588 -5.879 1.00 78.50 76 ALA A CA 1
ATOM 573 C C . ALA A 1 76 ? -2.054 2.517 -5.757 1.00 78.50 76 ALA A C 1
ATOM 575 O O . ALA A 1 76 ? -2.752 2.866 -6.718 1.00 78.50 76 ALA A O 1
ATOM 576 N N . PRO A 1 77 ? -2.600 2.050 -4.621 1.00 79.75 77 PRO A N 1
ATOM 577 C CA . PRO A 1 77 ? -4.039 1.924 -4.462 1.00 79.75 77 PRO A CA 1
ATOM 578 C C . PRO A 1 77 ? -4.720 3.300 -4.500 1.00 79.75 77 PRO A C 1
ATOM 580 O O . PRO A 1 77 ? -4.112 4.313 -4.139 1.00 79.75 77 PRO A O 1
ATOM 583 N N . PRO A 1 78 ? -5.988 3.357 -4.943 1.00 78.81 78 PRO A N 1
ATOM 584 C CA . PRO A 1 78 ? -6.741 4.600 -4.954 1.00 78.81 78 PRO A CA 1
ATOM 585 C C . PRO A 1 78 ? -6.945 5.131 -3.524 1.00 78.81 78 PRO A C 1
ATOM 587 O O . PRO A 1 78 ? -6.970 4.345 -2.574 1.00 78.81 78 PRO A O 1
ATOM 590 N N . PRO A 1 79 ? -7.151 6.451 -3.354 1.00 77.94 79 PRO A N 1
ATOM 591 C CA . PRO A 1 79 ? -7.514 7.014 -2.062 1.00 77.94 79 PRO A CA 1
ATOM 592 C C . PRO A 1 79 ? -8.769 6.336 -1.496 1.00 77.94 79 PRO A C 1
ATOM 594 O O . PRO A 1 79 ? -9.718 6.081 -2.249 1.00 77.94 79 PRO A O 1
ATOM 597 N N . PRO A 1 80 ? -8.813 6.064 -0.183 1.00 80.75 80 PRO A N 1
ATOM 598 C CA . PRO A 1 80 ? -9.958 5.400 0.406 1.00 80.75 80 PRO A CA 1
ATOM 599 C C . PRO A 1 80 ? -11.210 6.304 0.381 1.00 80.75 80 PRO A C 1
ATOM 601 O O . PRO A 1 80 ? -11.096 7.534 0.444 1.00 80.75 80 PRO A O 1
ATOM 604 N N . PRO A 1 81 ? -12.426 5.728 0.299 1.00 83.50 81 PRO A N 1
ATOM 605 C CA . PRO A 1 81 ? -13.678 6.489 0.366 1.00 83.50 81 PRO A CA 1
ATOM 606 C C . PRO A 1 81 ? -13.782 7.300 1.662 1.00 83.50 81 PRO A C 1
ATOM 608 O O . PRO A 1 81 ? -13.367 6.810 2.698 1.00 83.50 81 PRO A O 1
ATOM 611 N N . LYS A 1 82 ? -14.402 8.489 1.659 1.00 82.12 82 LYS A N 1
ATOM 612 C CA . LYS A 1 82 ? -14.439 9.383 2.843 1.00 82.12 82 LYS A CA 1
ATOM 613 C C . LYS A 1 82 ? -14.869 8.705 4.155 1.00 82.12 82 LYS A C 1
ATOM 615 O O . LYS A 1 82 ? -14.266 8.967 5.188 1.00 82.12 82 LYS A O 1
ATOM 620 N N . ASP A 1 83 ? -15.844 7.800 4.098 1.00 83.94 83 ASP A N 1
ATOM 621 C CA . ASP A 1 83 ? -16.429 7.156 5.283 1.00 83.94 83 ASP A CA 1
ATOM 622 C C . ASP A 1 83 ? -15.880 5.744 5.555 1.00 83.94 83 ASP A C 1
ATOM 624 O O . ASP A 1 83 ? -16.456 4.980 6.332 1.00 83.94 83 ASP A O 1
ATOM 628 N N . TRP A 1 84 ? -14.764 5.367 4.921 1.00 86.44 84 TRP A N 1
ATOM 629 C CA . TRP A 1 84 ? -14.211 4.012 5.013 1.00 86.44 84 TRP A CA 1
ATOM 630 C C . TRP A 1 84 ? -13.902 3.591 6.456 1.00 86.44 84 TRP A C 1
ATOM 632 O O . TRP A 1 84 ? -14.179 2.458 6.842 1.00 86.44 84 TRP A O 1
ATOM 642 N N . LEU A 1 85 ? -13.424 4.523 7.287 1.00 86.31 85 LEU A N 1
ATOM 643 C CA . LEU A 1 85 ? -13.094 4.282 8.696 1.00 86.31 85 LEU A CA 1
ATOM 644 C C . LEU A 1 85 ? -14.297 3.823 9.521 1.00 86.31 85 LEU A C 1
ATOM 646 O O . LEU A 1 85 ? -14.139 3.073 10.486 1.00 86.31 85 LEU A O 1
ATOM 650 N N . ALA A 1 86 ? -15.509 4.260 9.170 1.00 84.06 86 ALA A N 1
ATOM 651 C CA . ALA A 1 86 ? -16.723 3.820 9.849 1.00 84.06 86 ALA A CA 1
ATOM 652 C C . ALA A 1 86 ? -17.011 2.337 9.573 1.00 84.06 86 ALA A C 1
ATOM 654 O O . ALA A 1 86 ? -17.531 1.645 10.448 1.00 84.06 86 ALA A O 1
ATOM 655 N N . ALA A 1 87 ? -16.620 1.844 8.394 1.00 86.19 87 ALA A N 1
ATOM 656 C CA . ALA A 1 87 ? -16.810 0.460 7.982 1.00 86.19 87 ALA A CA 1
ATOM 657 C C . ALA A 1 87 ? -15.775 -0.507 8.575 1.00 86.19 87 ALA A C 1
ATOM 659 O O . ALA A 1 87 ? -16.085 -1.694 8.636 1.00 86.19 87 ALA A O 1
ATOM 660 N N . VAL A 1 88 ? -14.622 -0.005 9.046 1.00 88.19 88 VAL A N 1
ATOM 661 C CA . VAL A 1 88 ? -13.532 -0.832 9.592 1.00 88.19 88 VAL A CA 1
ATOM 662 C C . VAL A 1 88 ? -13.988 -1.636 10.809 1.00 88.19 88 VAL A C 1
ATOM 664 O O . VAL A 1 88 ? -14.513 -1.060 11.776 1.00 88.19 88 VAL A O 1
ATOM 667 N N . ARG A 1 89 ? -13.736 -2.949 10.776 1.00 86.81 89 ARG A N 1
ATOM 668 C CA . ARG A 1 89 ? -14.054 -3.924 11.833 1.00 86.81 89 ARG A CA 1
ATOM 669 C C . ARG A 1 89 ? -12.804 -4.618 12.373 1.00 86.81 89 ARG A C 1
ATOM 671 O O . ARG A 1 89 ? -11.773 -4.689 11.718 1.00 86.81 89 ARG A O 1
ATOM 678 N N . THR A 1 90 ? -12.933 -5.201 13.562 1.00 88.44 90 THR A N 1
ATOM 679 C CA . THR A 1 90 ? -11.964 -6.180 14.073 1.00 88.44 90 THR A CA 1
ATOM 680 C C . THR A 1 90 ? -11.814 -7.354 13.100 1.00 88.44 90 THR A C 1
ATOM 682 O O . THR A 1 90 ? -12.788 -7.789 12.479 1.00 88.44 90 THR A O 1
ATOM 685 N N . ASN A 1 91 ? -10.595 -7.877 13.004 1.00 88.19 91 ASN A N 1
ATOM 686 C CA . ASN A 1 91 ? -10.103 -8.891 12.073 1.00 88.19 91 ASN A CA 1
ATOM 687 C C . ASN A 1 91 ? -10.119 -8.478 10.594 1.00 88.19 91 ASN A C 1
ATOM 689 O O . ASN A 1 91 ? -9.925 -9.324 9.721 1.00 88.19 91 ASN A O 1
ATOM 693 N N . GLU A 1 92 ? -10.341 -7.199 10.292 1.00 90.62 92 GLU A N 1
ATOM 694 C CA . GLU A 1 92 ? -10.166 -6.677 8.940 1.00 90.62 92 GLU A CA 1
ATOM 695 C C . GLU A 1 92 ? -8.683 -6.486 8.631 1.00 90.62 92 GLU A C 1
ATOM 697 O O . GLU A 1 92 ? -7.907 -6.078 9.497 1.00 90.62 92 GLU A O 1
ATOM 702 N N . VAL A 1 93 ? -8.293 -6.808 7.398 1.00 90.56 93 VAL A N 1
ATOM 703 C CA . VAL A 1 93 ? -6.925 -6.628 6.912 1.00 90.56 93 VAL A CA 1
ATOM 704 C C . VAL A 1 93 ? -6.809 -5.226 6.339 1.00 90.56 93 VAL A C 1
ATOM 706 O O . VAL A 1 93 ? -7.613 -4.850 5.494 1.00 90.56 93 VAL A O 1
ATOM 709 N N . LEU A 1 94 ? -5.810 -4.487 6.803 1.00 91.50 94 LEU A N 1
ATOM 710 C CA . LEU A 1 94 ? -5.477 -3.139 6.363 1.00 91.50 94 LEU A CA 1
ATOM 711 C C . LEU A 1 94 ? -3.984 -3.064 6.039 1.00 91.50 94 LEU A C 1
ATOM 713 O O . LEU A 1 94 ? -3.209 -3.992 6.291 1.00 91.50 94 LEU A O 1
ATOM 717 N N . GLU A 1 95 ? -3.561 -1.921 5.525 1.00 91.38 95 GLU A N 1
ATOM 718 C CA . GLU A 1 95 ? -2.159 -1.612 5.304 1.00 91.38 95 GLU A CA 1
ATOM 719 C C . GLU A 1 95 ? -1.737 -0.400 6.138 1.00 91.38 95 GLU A C 1
ATOM 721 O O . GLU A 1 95 ? -2.350 0.666 6.081 1.00 91.38 95 GLU A O 1
ATOM 726 N N . LEU A 1 96 ? -0.680 -0.581 6.931 1.00 90.69 96 LEU A N 1
ATOM 727 C CA . LEU A 1 96 ? -0.098 0.422 7.814 1.00 90.69 96 LEU A CA 1
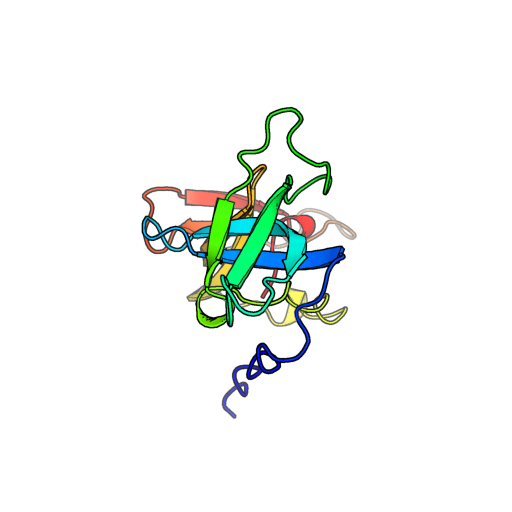ATOM 728 C C . LEU A 1 96 ? 1.071 1.128 7.125 1.00 90.69 96 LEU A C 1
ATOM 730 O O . LEU A 1 96 ? 2.037 0.480 6.716 1.00 90.69 96 LEU A O 1
ATOM 734 N N . ALA A 1 97 ? 1.001 2.454 7.061 1.00 89.25 97 ALA A N 1
ATOM 735 C CA . ALA A 1 97 ? 2.035 3.324 6.529 1.00 89.25 97 ALA A CA 1
ATOM 736 C C . ALA A 1 97 ? 3.299 3.275 7.389 1.00 89.25 97 ALA A C 1
ATOM 738 O O . ALA A 1 97 ? 3.271 3.380 8.620 1.00 89.25 97 ALA A O 1
ATOM 739 N N . ARG A 1 98 ? 4.438 3.154 6.722 1.00 86.00 98 ARG A N 1
ATOM 740 C CA . ARG A 1 98 ? 5.775 3.124 7.307 1.00 86.00 98 ARG A CA 1
ATOM 741 C C . ARG A 1 98 ? 6.718 3.940 6.422 1.00 86.00 98 ARG A C 1
ATOM 743 O O . ARG A 1 98 ? 6.392 4.158 5.261 1.00 86.00 98 ARG A O 1
ATOM 750 N N . PRO A 1 99 ? 7.880 4.390 6.925 1.00 81.88 99 PRO A N 1
ATOM 751 C CA . PRO A 1 99 ? 8.762 5.264 6.152 1.00 81.88 99 PRO A CA 1
ATOM 752 C C . PRO A 1 99 ? 9.079 4.734 4.752 1.00 81.88 99 PRO A C 1
ATOM 754 O O . PRO A 1 99 ? 9.054 5.486 3.793 1.00 81.88 99 PRO A O 1
ATOM 757 N N . ASP A 1 100 ? 9.300 3.433 4.616 1.00 79.25 100 ASP A N 1
ATOM 758 C CA . ASP A 1 100 ? 9.735 2.775 3.389 1.00 79.25 100 ASP A CA 1
ATOM 759 C C . ASP A 1 100 ? 8.614 2.045 2.631 1.00 79.25 100 ASP A C 1
ATOM 761 O O . ASP A 1 100 ? 8.879 1.439 1.588 1.00 79.25 100 ASP A O 1
ATOM 765 N N . GLY A 1 101 ? 7.371 2.066 3.126 1.00 87.44 101 GLY A N 1
ATOM 766 C CA . GLY A 1 101 ? 6.312 1.266 2.526 1.00 87.44 101 GLY A CA 1
ATOM 767 C C . GLY A 1 101 ? 5.049 1.062 3.354 1.00 87.44 101 GLY A C 1
ATOM 768 O O . GLY A 1 101 ? 4.709 1.843 4.238 1.00 87.44 101 GLY A O 1
ATOM 769 N N . TRP A 1 102 ? 4.359 -0.027 3.035 1.00 90.06 102 TRP A N 1
ATOM 770 C CA . TRP A 1 102 ? 3.087 -0.426 3.618 1.00 90.06 102 TRP A CA 1
ATOM 771 C C . TRP A 1 102 ? 3.178 -1.846 4.162 1.00 90.06 102 TRP A C 1
ATOM 773 O O . TRP A 1 102 ? 3.526 -2.779 3.433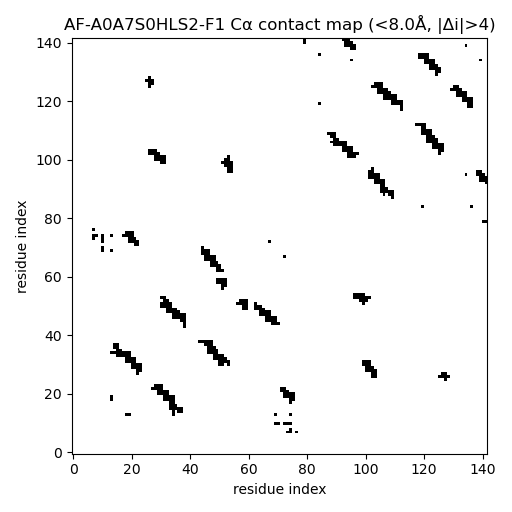 1.00 90.06 102 TRP A O 1
ATOM 783 N N . LEU A 1 103 ? 2.847 -2.010 5.441 1.00 89.88 103 LEU A N 1
ATOM 784 C CA . LEU A 1 103 ? 2.790 -3.306 6.109 1.00 89.88 103 LEU A CA 1
ATOM 785 C C . LEU A 1 103 ? 1.357 -3.819 6.134 1.00 89.88 103 LEU A C 1
ATOM 787 O O . LEU A 1 103 ? 0.478 -3.139 6.655 1.00 89.88 103 LEU A O 1
ATOM 791 N N . THR A 1 104 ? 1.128 -5.042 5.671 1.00 90.25 104 THR A N 1
ATOM 792 C CA . THR A 1 104 ? -0.156 -5.712 5.862 1.00 90.25 104 THR A CA 1
ATOM 793 C C . THR A 1 104 ? -0.355 -6.067 7.338 1.00 90.25 104 THR A C 1
ATOM 795 O O . THR A 1 104 ? 0.407 -6.840 7.933 1.00 90.25 104 THR A O 1
ATOM 798 N N . VAL A 1 105 ? -1.411 -5.515 7.921 1.00 91.25 105 VAL A N 1
ATOM 799 C CA . VAL A 1 105 ? -1.807 -5.695 9.317 1.00 91.25 105 VAL A CA 1
ATOM 800 C C . VAL A 1 105 ? -3.254 -6.168 9.392 1.00 91.25 105 VAL A C 1
ATOM 802 O O . VAL A 1 105 ? -4.016 -5.997 8.445 1.00 91.25 105 VAL A O 1
ATOM 805 N N . PHE A 1 106 ? -3.656 -6.736 10.520 1.00 92.00 106 PHE A N 1
ATOM 806 C CA . PHE A 1 106 ? -5.066 -6.901 10.846 1.00 92.00 106 PHE A CA 1
ATOM 807 C C . PHE A 1 106 ? -5.441 -6.058 12.057 1.00 92.00 106 PHE A C 1
ATOM 809 O O . PHE A 1 106 ? -4.625 -5.826 12.950 1.00 92.00 106 PHE A O 1
ATOM 816 N N . VAL A 1 107 ? -6.681 -5.583 12.068 1.00 91.56 107 VAL A N 1
ATOM 817 C CA . VAL A 1 107 ? -7.245 -4.820 13.180 1.00 91.56 107 VAL A CA 1
ATOM 818 C C . VAL A 1 107 ? -7.591 -5.783 14.304 1.00 91.56 107 VAL A C 1
ATOM 820 O O . VAL A 1 107 ? -8.519 -6.574 14.174 1.00 91.56 107 VAL A O 1
ATOM 823 N N . GLU A 1 108 ? -6.893 -5.707 15.424 1.00 91.38 108 GLU A N 1
ATOM 824 C CA . GLU A 1 108 ? -7.297 -6.424 16.633 1.00 91.38 108 GLU A CA 1
ATOM 825 C C . GLU A 1 108 ? -8.441 -5.692 17.330 1.00 91.38 108 GLU A C 1
ATOM 827 O O . GLU A 1 108 ? -9.456 -6.283 17.700 1.00 91.38 108 GLU A O 1
ATOM 832 N N . GLU A 1 109 ? -8.319 -4.374 17.456 1.00 89.44 109 GLU A N 1
ATOM 833 C CA . GLU A 1 109 ? -9.284 -3.574 18.194 1.00 89.44 109 GLU A CA 1
ATOM 834 C C . GLU A 1 109 ? -9.446 -2.189 17.577 1.00 89.44 109 GLU A C 1
ATOM 836 O O . GLU A 1 109 ? -8.478 -1.530 17.194 1.00 89.44 109 GLU A O 1
ATOM 841 N N . LYS A 1 110 ? -10.696 -1.728 17.504 1.00 86.25 110 LYS A N 1
ATOM 842 C CA . LYS A 1 110 ? -11.028 -0.349 17.157 1.00 86.25 110 LYS A CA 1
ATOM 843 C C . LYS A 1 110 ? -11.242 0.438 18.441 1.00 86.25 110 LYS A C 1
ATOM 845 O O . LYS A 1 110 ? -12.227 0.223 19.143 1.00 86.25 110 LYS A O 1
ATOM 850 N N . LEU A 1 111 ? -10.337 1.364 18.716 1.00 83.25 111 LEU A N 1
ATOM 851 C CA . LEU A 1 111 ? -10.399 2.235 19.878 1.00 83.25 111 LEU A CA 1
ATOM 852 C C . LEU A 1 111 ? -11.289 3.433 19.541 1.00 83.25 111 LEU A C 1
ATOM 854 O O . LEU A 1 111 ? -11.050 4.162 18.572 1.00 83.25 111 LEU A O 1
ATOM 858 N N . LEU A 1 112 ? -12.349 3.610 20.327 1.00 75.69 112 LEU A N 1
ATOM 859 C CA . LEU A 1 112 ? -13.250 4.745 20.168 1.00 75.69 112 LEU A CA 1
ATOM 860 C C . LEU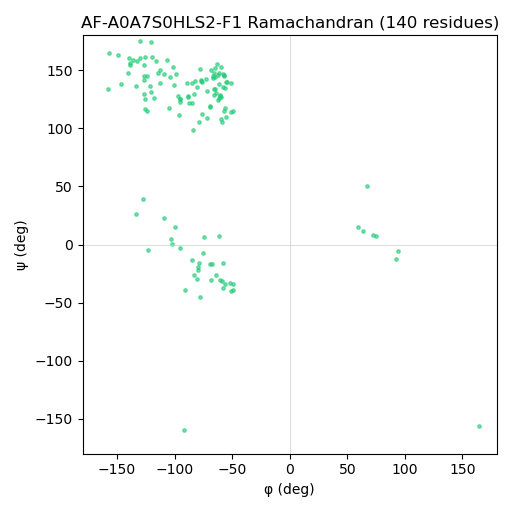 A 1 112 ? -12.518 6.061 20.501 1.00 75.69 112 LEU A C 1
ATOM 862 O O . LEU A 1 112 ? -11.642 6.058 21.370 1.00 75.69 112 LEU A O 1
ATOM 866 N N . PRO A 1 113 ? -12.869 7.176 19.833 1.00 76.75 113 PRO A N 1
ATOM 867 C CA . PRO A 1 113 ? -12.312 8.491 20.140 1.00 76.75 113 PRO A CA 1
ATOM 868 C C . PRO A 1 113 ? -12.495 8.846 21.619 1.00 76.75 113 PRO A C 1
ATOM 870 O O . PRO A 1 113 ? -13.553 8.573 22.191 1.00 76.75 113 PRO A O 1
ATOM 873 N N . VAL A 1 114 ? -11.485 9.467 22.234 1.00 73.38 114 VAL A N 1
ATOM 874 C CA . VAL A 1 114 ? -11.550 9.882 23.647 1.00 73.38 114 VAL A CA 1
ATOM 875 C C . VAL A 1 114 ? -12.269 11.229 23.775 1.00 73.38 114 VAL A C 1
ATOM 877 O O . VAL A 1 114 ? -12.894 11.503 24.799 1.00 73.38 114 VAL A O 1
ATOM 880 N N . ALA A 1 115 ? -12.240 12.040 22.714 1.00 76.94 115 ALA A N 1
ATOM 881 C CA . ALA A 1 115 ? -12.985 13.285 22.598 1.00 76.94 115 ALA A CA 1
ATOM 882 C C . ALA A 1 115 ? -13.727 13.410 21.256 1.00 76.94 115 ALA A C 1
ATOM 884 O O . ALA A 1 115 ? -13.375 12.795 20.247 1.00 76.94 115 ALA A O 1
ATOM 885 N N . GLU A 1 116 ? -14.766 14.246 21.245 1.00 72.44 116 GLU A N 1
ATOM 886 C CA . GLU A 1 116 ? -15.499 14.602 20.031 1.00 72.44 116 GLU A CA 1
ATOM 887 C C . GLU A 1 116 ? -14.565 15.323 19.042 1.00 72.44 116 GLU A C 1
ATOM 889 O O . GLU A 1 116 ? -13.920 16.311 19.387 1.00 72.44 116 GLU A O 1
ATOM 894 N N . GLY A 1 117 ? -14.467 14.803 17.816 1.00 73.69 117 GLY A N 1
ATOM 895 C CA . GLY A 1 117 ? -13.576 15.328 16.774 1.00 73.69 117 GLY A CA 1
ATOM 896 C C . GLY A 1 117 ? -12.202 14.653 16.683 1.00 73.69 117 GLY A C 1
ATOM 897 O O . GLY A 1 117 ? -11.466 14.936 15.738 1.00 73.69 117 GLY A O 1
ATOM 898 N N . GLU A 1 118 ? -11.856 13.736 17.591 1.00 78.69 118 GLU A N 1
ATOM 899 C CA . GLU A 1 118 ? -10.658 12.906 17.429 1.00 78.69 118 GLU A CA 1
ATOM 900 C C . GLU A 1 118 ? -10.883 11.790 16.400 1.00 78.69 118 GLU A C 1
ATOM 902 O O . GLU A 1 118 ? -11.941 11.154 16.342 1.00 78.69 118 GLU A O 1
ATOM 907 N N . ALA A 1 119 ? -9.860 11.532 15.584 1.00 79.12 119 ALA A N 1
ATOM 908 C CA . ALA A 1 119 ? -9.863 10.390 14.683 1.00 79.12 119 ALA A CA 1
ATOM 909 C C . ALA A 1 119 ? -9.815 9.076 15.489 1.00 79.12 119 ALA A C 1
ATOM 911 O O . ALA A 1 119 ? -9.146 9.016 16.524 1.00 79.12 119 ALA A O 1
ATOM 912 N N . PRO A 1 120 ? -10.489 8.007 15.025 1.00 83.12 120 PRO A N 1
ATOM 913 C CA . PRO A 1 120 ? -10.405 6.710 15.681 1.00 83.12 120 PRO A CA 1
ATOM 914 C C . PRO A 1 120 ? -8.969 6.178 15.640 1.00 83.12 120 PRO A C 1
ATOM 916 O O . PRO A 1 120 ? -8.245 6.370 14.657 1.00 83.12 120 PRO A O 1
ATOM 919 N N . ARG A 1 121 ? -8.586 5.467 16.700 1.00 89.44 121 ARG A N 1
ATOM 920 C CA . ARG A 1 121 ? -7.323 4.728 16.775 1.00 89.44 121 ARG A CA 1
ATOM 921 C C . ARG A 1 121 ? -7.586 3.239 16.655 1.00 89.44 121 ARG A C 1
ATOM 923 O O . ARG A 1 121 ? -8.688 2.761 16.920 1.00 89.44 121 ARG A O 1
ATOM 930 N N . PHE A 1 122 ? -6.562 2.497 16.270 1.00 90.75 122 PHE A N 1
ATOM 931 C CA . PHE A 1 122 ? -6.666 1.061 16.058 1.00 90.75 122 PHE A CA 1
ATOM 932 C C . PHE A 1 122 ? -5.496 0.362 16.721 1.00 90.75 122 PHE A C 1
ATOM 934 O O . PHE A 1 122 ? -4.363 0.817 16.594 1.00 90.75 122 PHE A O 1
ATOM 941 N N . PHE A 1 123 ? -5.760 -0.746 17.402 1.00 92.50 123 PHE A N 1
ATOM 942 C CA . PHE A 1 123 ? -4.719 -1.702 17.737 1.00 92.50 123 PHE A CA 1
ATOM 943 C C . PHE A 1 123 ? -4.588 -2.683 16.572 1.00 92.50 123 PHE A C 1
ATOM 945 O O . PHE A 1 123 ? -5.576 -3.298 16.161 1.00 92.50 123 PHE A O 1
ATOM 952 N N . VAL A 1 124 ? -3.394 -2.764 15.990 1.00 92.44 124 VAL A N 1
ATOM 953 C CA . VAL A 1 124 ? -3.120 -3.554 14.787 1.00 92.44 124 VAL A CA 1
ATOM 954 C C . VAL A 1 124 ? -1.945 -4.497 15.008 1.00 92.44 124 VAL A C 1
ATOM 956 O O . VAL A 1 124 ? -0.969 -4.132 15.670 1.00 92.44 124 VAL A O 1
ATOM 959 N N . GLN A 1 125 ? -2.017 -5.683 14.403 1.00 90.31 125 GLN A N 1
ATOM 960 C CA . GLN A 1 125 ? -0.949 -6.681 14.420 1.00 90.31 125 GLN A CA 1
ATOM 961 C C . GLN A 1 125 ? -0.488 -7.017 12.999 1.00 90.31 125 GLN A C 1
ATOM 963 O O . GLN A 1 125 ? -1.291 -7.192 12.081 1.00 90.31 125 GLN A O 1
ATOM 968 N N . GLY A 1 126 ? 0.827 -7.103 12.797 1.00 86.00 126 GLY A N 1
ATOM 969 C CA . GLY A 1 126 ? 1.417 -7.498 11.522 1.00 86.00 126 GLY A CA 1
ATOM 970 C C . GLY A 1 126 ? 1.092 -8.951 11.180 1.00 86.00 126 GLY A C 1
ATOM 971 O O . GLY A 1 126 ? 1.362 -9.856 11.959 1.00 86.00 126 GLY A O 1
ATOM 972 N N . MET A 1 127 ? 0.580 -9.215 9.975 1.00 79.88 127 MET A N 1
ATOM 973 C CA . MET A 1 127 ? 0.184 -10.582 9.587 1.00 79.88 127 MET A CA 1
ATOM 974 C C . MET A 1 127 ? 1.356 -11.574 9.525 1.00 79.88 127 MET A C 1
ATOM 976 O O . MET A 1 127 ? 1.167 -12.783 9.640 1.00 79.88 127 MET A O 1
ATOM 980 N N . LYS A 1 128 ? 2.568 -11.075 9.276 1.00 77.62 128 LYS A N 1
ATOM 981 C CA . LYS A 1 128 ? 3.804 -11.867 9.172 1.00 77.62 128 LYS A CA 1
ATOM 982 C C . LYS A 1 128 ? 4.947 -11.227 9.967 1.00 77.62 128 LYS A C 1
ATOM 984 O O . LYS A 1 128 ? 6.113 -11.372 9.606 1.00 77.62 128 LYS A O 1
ATOM 989 N N . SER A 1 129 ? 4.603 -10.467 11.003 1.00 70.50 129 SER A N 1
ATOM 990 C CA . SER A 1 129 ? 5.536 -9.748 11.866 1.00 70.50 129 SER A CA 1
ATOM 991 C C . SER A 1 129 ? 5.054 -9.836 13.311 1.00 70.50 129 SER A C 1
ATOM 993 O O . SER A 1 129 ? 3.856 -9.828 13.556 1.00 70.50 129 SER A O 1
ATOM 995 N N . GLU A 1 130 ? 5.971 -9.861 14.275 1.00 76.62 130 GLU A N 1
ATOM 996 C CA . GLU A 1 130 ? 5.638 -9.782 15.709 1.00 76.62 130 GLU A CA 1
ATOM 997 C C . GLU A 1 130 ? 5.220 -8.362 16.143 1.00 76.62 130 GLU A C 1
ATOM 999 O O . GLU A 1 130 ? 5.035 -8.084 17.326 1.00 76.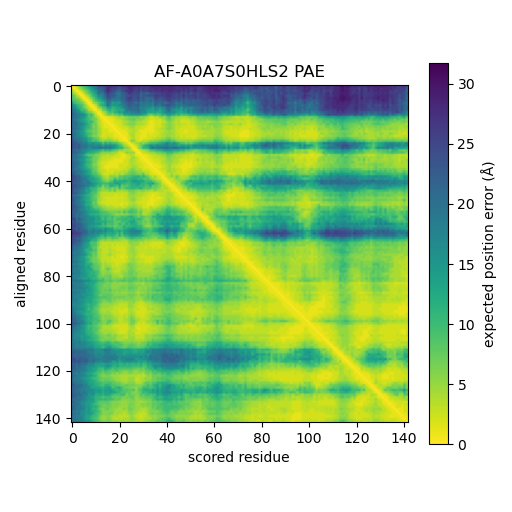62 130 GLU A O 1
ATOM 1004 N N . LEU A 1 131 ? 5.087 -7.440 15.187 1.00 81.69 131 LEU A N 1
ATOM 1005 C CA . LEU A 1 131 ? 4.689 -6.066 15.429 1.00 81.69 131 LEU A CA 1
ATOM 1006 C C . LEU A 1 131 ? 3.221 -5.993 15.869 1.00 81.69 131 LEU A C 1
ATOM 1008 O O . LEU A 1 131 ? 2.330 -6.309 15.084 1.00 81.69 131 LEU A O 1
ATOM 1012 N N . ALA A 1 132 ? 2.983 -5.491 17.077 1.00 87.06 132 ALA A N 1
ATOM 1013 C CA . ALA A 1 132 ? 1.671 -5.071 17.557 1.00 87.06 132 ALA A CA 1
ATOM 1014 C C . ALA A 1 132 ? 1.766 -3.627 18.066 1.00 87.06 132 ALA A C 1
ATOM 1016 O O . ALA A 1 132 ? 2.686 -3.295 18.820 1.00 87.06 132 ALA A O 1
ATOM 1017 N N . MET A 1 133 ? 0.875 -2.743 17.615 1.00 91.62 133 MET A N 1
ATOM 1018 C CA . MET A 1 133 ? 0.916 -1.324 17.985 1.00 91.62 133 MET A CA 1
ATOM 1019 C C . MET A 1 133 ? -0.427 -0.620 17.838 1.00 91.62 133 MET A C 1
ATOM 1021 O O . MET A 1 133 ? -1.323 -1.090 17.142 1.00 91.62 133 MET A O 1
ATOM 1025 N N . GLN A 1 134 ? -0.525 0.558 18.455 1.00 90.75 134 GLN A N 1
ATOM 1026 C CA . GLN A 1 134 ? -1.575 1.515 18.129 1.00 90.75 134 GLN A CA 1
ATOM 1027 C C . GLN A 1 134 ? -1.198 2.298 16.869 1.00 90.75 134 GLN A C 1
ATOM 1029 O O . GLN A 1 134 ? -0.062 2.754 16.739 1.00 90.75 134 GLN A O 1
ATOM 1034 N N . ALA A 1 135 ? -2.162 2.462 15.972 1.00 90.06 135 ALA A N 1
ATOM 1035 C CA . ALA A 1 135 ? -2.056 3.260 14.763 1.00 90.06 135 ALA A CA 1
ATOM 1036 C C . ALA A 1 135 ? -3.203 4.271 14.695 1.00 90.06 135 ALA A C 1
ATOM 1038 O O . ALA A 1 135 ? -4.350 3.963 15.046 1.00 90.06 135 ALA A O 1
ATOM 1039 N N . ASP A 1 136 ? -2.893 5.471 14.217 1.00 88.88 136 ASP A N 1
ATOM 1040 C CA . ASP A 1 136 ? -3.904 6.467 13.891 1.00 88.88 136 ASP A CA 1
ATOM 1041 C C . ASP A 1 136 ? -4.561 6.134 12.547 1.00 88.88 136 ASP A C 1
ATOM 1043 O O . ASP A 1 136 ? -3.939 5.576 11.639 1.00 88.88 136 ASP A O 1
ATOM 1047 N N . ALA A 1 137 ? -5.820 6.540 12.382 1.00 85.31 137 ALA A N 1
ATOM 1048 C CA . ALA A 1 137 ? -6.555 6.380 11.129 1.00 85.31 137 ALA A CA 1
ATOM 1049 C C . ALA A 1 137 ? -5.818 6.928 9.891 1.00 85.31 137 ALA A C 1
ATOM 1051 O O . ALA A 1 137 ? -5.959 6.380 8.801 1.00 85.31 137 ALA A O 1
ATOM 1052 N N . SER A 1 138 ? -5.032 8.000 10.047 1.00 85.25 138 SER A N 1
ATOM 1053 C CA . SER A 1 138 ? -4.248 8.614 8.964 1.00 85.25 138 SER A CA 1
ATOM 1054 C C . SER A 1 138 ? -3.086 7.746 8.478 1.00 85.25 138 SER A C 1
ATOM 1056 O O . SER A 1 138 ? -2.559 7.988 7.396 1.00 85.25 138 SER A O 1
ATOM 1058 N N . GLN A 1 139 ? -2.685 6.748 9.265 1.00 88.06 139 GLN A N 1
ATOM 1059 C CA . GLN A 1 139 ? -1.605 5.822 8.939 1.00 88.06 139 GLN A CA 1
ATOM 1060 C C . GLN A 1 139 ? -2.123 4.535 8.299 1.00 88.06 139 GLN A C 1
ATOM 1062 O O . GLN A 1 139 ? -1.321 3.676 7.950 1.00 88.06 139 GLN A O 1
ATOM 1067 N N . LEU A 1 140 ? -3.438 4.366 8.174 1.00 89.00 140 LEU A N 1
ATOM 1068 C CA . LEU A 1 140 ? -4.047 3.142 7.678 1.00 89.00 140 LEU A CA 1
ATOM 1069 C C . LEU A 1 140 ? -4.717 3.378 6.329 1.00 89.00 140 LEU A C 1
ATOM 1071 O O . LEU A 1 140 ? -5.252 4.453 6.052 1.00 89.00 140 LEU A O 1
ATOM 1075 N N . ARG A 1 141 ? -4.743 2.328 5.514 1.00 89.81 141 ARG A N 1
ATOM 1076 C CA . ARG A 1 141 ? -5.597 2.236 4.330 1.00 89.81 141 ARG A CA 1
ATOM 1077 C C . ARG A 1 141 ? -6.197 0.828 4.195 1.00 89.81 141 ARG A C 1
ATOM 1079 O O . ARG A 1 141 ? -5.614 -0.108 4.745 1.00 89.81 141 ARG A O 1
ATOM 1086 N N . PRO A 1 142 ? -7.341 0.687 3.505 1.00 87.12 142 PRO A N 1
ATOM 1087 C CA . PRO A 1 142 ? -7.913 -0.607 3.131 1.00 87.12 142 PRO A CA 1
ATOM 1088 C C . PRO A 1 142 ? -6.994 -1.448 2.243 1.00 87.12 142 PRO A C 1
ATOM 1090 O O . PRO A 1 142 ? -6.224 -0.848 1.457 1.00 87.12 142 PRO A O 1
#

Nearest PDB structures (foldseek):
  6ie4-assembly1_A  TM=7.790E-01  e=1.537E-05  Arabidopsis thaliana
  6ie7-assembly4_D  TM=7.709E-01  e=1.457E-05  Arabidopsis thaliana
  2b8a-assembly1_A  TM=8.137E-01  e=1.026E+00  Rattus norvegicus
  5vy1-assembly2_B  TM=4.628E-01  e=2.442E-01  Bombyx mori
  5vqg-assembly1_A  TM=3.541E-01  e=3.021E-01  Bombyx mori

Secondary structure (DSSP, 8-state):
-------PPPGGG--TT-EEEEEETTTTEEEEEEEEEE--GGGTTEEEEEEB-TTT-PBPTT---EEEEGGG-EEPPPPPPTTHHHH--TT-EEEEEETTEEEEEEEEEEEPPSSTTPPPEEEEEETTSS-EEEEEGGGEE-